Protein AF-X0S698-F1 (afdb_monomer_lite)

Secondary structure (DSSP, 8-state):
-HHHHHHHHHHHHHHHHHHHHHHHHHHHHHHHHHHHHHHHHHHHHHS-HHHHHHTTTTS-HHHHHH--B-TTSSB--S---SSTT-EEEEEEETTEEEEEEEB-SSSSBSSSSPEEE--

InterPro domains:
  IPR045584 Pilin-like [SSF54523] (1-103)

Radius of gyration: 18.44 Å; chains: 1; bounding box: 42×25×60 Å

Foldseek 3Di:
DVVVVVVVVVVVVVVVVVVVVLVVQLVLLVVLLVLLQVLLQVCVVVDPLVVSVCCQPVNVQSQLVSQRQQPVGGRDSHADDQDARGKHWDADVVPGKIFIFGAGVPGDTSDVVTDIHDD

Structure (mmCIF, N/CA/C/O backbone):
data_AF-X0S698-F1
#
_entry.id   AF-X0S698-F1
#
loop_
_atom_site.group_PDB
_atom_site.id
_atom_site.type_symbol
_atom_site.label_atom_id
_atom_site.label_alt_id
_atom_site.label_comp_id
_atom_site.label_asym_id
_atom_site.label_entity_id
_atom_site.label_seq_id
_atom_site.pdbx_PDB_ins_code
_atom_site.Cartn_x
_atom_site.Cartn_y
_atom_site.Cartn_z
_atom_site.occupancy
_atom_site.B_iso_or_equiv
_atom_site.auth_seq_id
_atom_site.auth_comp_id
_atom_site.auth_asym_id
_atom_site.auth_atom_id
_atom_site.pdbx_PDB_model_num
ATOM 1 N N . VAL A 1 1 ? 25.808 5.315 -41.116 1.00 77.25 1 VAL A N 1
ATOM 2 C CA . VAL A 1 1 ? 24.591 6.129 -40.854 1.00 77.25 1 VAL A CA 1
ATOM 3 C C . VAL A 1 1 ? 23.542 5.352 -40.064 1.00 77.25 1 VAL A C 1
ATOM 5 O O . VAL A 1 1 ? 23.120 5.832 -39.024 1.00 77.25 1 VAL A O 1
ATOM 8 N N . VAL A 1 2 ? 23.192 4.127 -40.471 1.00 87.12 2 VAL A N 1
ATOM 9 C CA . VAL A 1 2 ? 22.179 3.292 -39.788 1.00 87.12 2 VAL A CA 1
ATOM 10 C C . VAL A 1 2 ? 22.461 3.082 -38.291 1.00 87.12 2 VAL A C 1
ATOM 12 O O . VAL A 1 2 ? 21.579 3.301 -37.470 1.00 87.12 2 VAL A O 1
ATOM 15 N N . VAL A 1 3 ? 23.702 2.756 -37.913 1.00 88.12 3 VAL A N 1
ATOM 16 C CA . VAL A 1 3 ? 24.077 2.523 -36.500 1.00 88.12 3 VAL A CA 1
ATOM 17 C C . VAL A 1 3 ? 23.873 3.769 -35.626 1.00 88.12 3 VAL A C 1
ATOM 19 O O . VAL A 1 3 ? 23.383 3.663 -34.505 1.00 88.12 3 VAL A O 1
ATOM 22 N N . ALA A 1 4 ? 24.178 4.958 -36.156 1.00 87.38 4 ALA A N 1
ATOM 23 C CA . ALA A 1 4 ? 23.978 6.215 -35.435 1.00 87.38 4 ALA A CA 1
ATOM 24 C C . ALA A 1 4 ? 22.486 6.502 -35.200 1.00 87.38 4 ALA A C 1
ATOM 26 O O . ALA A 1 4 ? 22.100 6.933 -34.117 1.00 87.38 4 ALA A O 1
ATOM 27 N N . ILE A 1 5 ? 21.639 6.203 -36.190 1.00 88.69 5 ILE A N 1
ATOM 28 C CA . ILE A 1 5 ? 20.187 6.393 -36.088 1.00 88.69 5 ILE A CA 1
ATOM 29 C C . ILE A 1 5 ? 19.581 5.427 -35.058 1.00 88.69 5 ILE A C 1
ATOM 31 O O . ILE A 1 5 ? 18.768 5.848 -34.237 1.00 88.69 5 ILE A O 1
ATOM 35 N N . ILE A 1 6 ? 20.015 4.161 -35.039 1.00 93.44 6 ILE A N 1
ATOM 36 C CA . ILE A 1 6 ? 19.545 3.167 -34.058 1.00 93.44 6 ILE A CA 1
ATOM 37 C C . ILE A 1 6 ? 19.889 3.606 -32.630 1.00 93.44 6 ILE A C 1
ATOM 39 O O . ILE A 1 6 ? 19.029 3.545 -31.755 1.00 93.44 6 ILE A O 1
ATOM 43 N N . GLY A 1 7 ? 21.110 4.100 -32.398 1.00 88.50 7 GLY A N 1
ATOM 44 C CA . GLY A 1 7 ? 21.529 4.573 -31.076 1.00 88.50 7 GLY A CA 1
ATOM 45 C C . GLY A 1 7 ? 20.648 5.706 -30.539 1.00 88.50 7 GLY A C 1
ATOM 46 O O . GLY A 1 7 ? 20.207 5.657 -29.391 1.00 88.50 7 GLY A O 1
ATOM 47 N N . VAL A 1 8 ? 20.326 6.697 -31.379 1.00 89.31 8 VAL A N 1
ATOM 48 C CA . VAL A 1 8 ? 19.475 7.834 -30.986 1.00 89.31 8 VAL A CA 1
ATOM 49 C C . VAL A 1 8 ? 18.039 7.386 -30.701 1.00 89.31 8 VAL A C 1
ATOM 51 O O . VAL A 1 8 ? 17.475 7.752 -29.669 1.00 89.31 8 VAL A O 1
ATOM 54 N N . LEU A 1 9 ? 17.451 6.561 -31.573 1.00 89.44 9 LEU A N 1
ATOM 55 C CA . LEU A 1 9 ? 16.082 6.069 -31.386 1.00 89.44 9 LEU A CA 1
ATOM 56 C C . LEU A 1 9 ? 15.953 5.171 -30.148 1.00 89.44 9 LEU A C 1
ATOM 58 O O . LEU A 1 9 ? 14.963 5.277 -29.424 1.00 89.44 9 LEU A O 1
ATOM 62 N N . ALA A 1 10 ? 16.963 4.345 -29.858 1.00 88.44 10 ALA A N 1
ATOM 63 C CA . ALA A 1 10 ? 16.990 3.508 -28.660 1.00 88.44 10 ALA A CA 1
ATOM 64 C C . ALA A 1 10 ? 16.999 4.347 -27.370 1.00 88.44 10 ALA A C 1
ATOM 66 O O . ALA A 1 10 ? 16.248 4.057 -26.439 1.00 88.44 10 ALA A O 1
ATOM 67 N N . LEU A 1 11 ? 17.790 5.425 -27.326 1.00 86.81 11 LEU A N 1
ATOM 68 C CA . LEU A 1 11 ? 17.839 6.341 -26.180 1.00 86.81 11 LEU A CA 1
ATOM 69 C C . LEU A 1 11 ? 16.508 7.080 -25.965 1.00 86.81 11 LEU A C 1
ATOM 71 O O . LEU A 1 11 ? 16.053 7.211 -24.825 1.00 86.81 11 LEU A O 1
ATOM 75 N N . LEU A 1 12 ? 15.856 7.532 -27.045 1.00 87.19 12 LEU A N 1
ATOM 76 C CA . LEU A 1 12 ? 14.534 8.165 -26.961 1.00 87.19 12 LEU A CA 1
ATOM 77 C C . LEU A 1 12 ? 13.465 7.178 -26.472 1.00 87.19 12 LEU A C 1
ATOM 79 O O . LEU A 1 12 ? 12.693 7.508 -25.569 1.00 87.19 12 LEU A O 1
ATOM 83 N N . GLY A 1 13 ? 13.446 5.965 -27.032 1.00 86.62 13 GLY A N 1
ATOM 84 C CA . GLY A 1 13 ? 12.512 4.912 -26.638 1.00 86.62 13 GLY A CA 1
ATOM 85 C C . GLY A 1 13 ? 12.666 4.521 -25.169 1.00 86.62 13 GLY A C 1
ATOM 86 O O . GLY A 1 13 ? 11.674 4.445 -24.443 1.00 86.62 13 GLY A O 1
ATOM 87 N N . LEU A 1 14 ? 13.906 4.368 -24.695 1.00 88.81 14 LEU A N 1
ATOM 88 C CA . LEU A 1 14 ? 14.186 4.017 -23.304 1.00 88.81 14 LEU A CA 1
ATOM 89 C C . LEU A 1 14 ? 13.672 5.083 -22.326 1.00 88.81 14 LEU A C 1
ATOM 91 O O . LEU A 1 14 ? 13.044 4.740 -21.326 1.00 88.81 14 LEU A O 1
ATOM 95 N N . ARG A 1 15 ? 13.874 6.375 -22.618 1.00 86.88 15 ARG A N 1
ATOM 96 C CA . ARG A 1 15 ? 13.417 7.470 -21.742 1.00 86.88 15 ARG A CA 1
ATOM 97 C C . ARG A 1 15 ? 11.894 7.544 -21.629 1.00 86.88 15 ARG A C 1
ATOM 99 O O . ARG A 1 15 ? 11.369 7.837 -20.556 1.00 86.88 15 ARG A O 1
ATOM 106 N N . LEU A 1 16 ? 11.181 7.294 -22.725 1.00 85.88 16 LEU A N 1
ATOM 107 C CA . LEU A 1 16 ? 9.719 7.245 -22.707 1.00 85.88 16 LEU A CA 1
ATOM 108 C C . LEU A 1 16 ? 9.220 6.033 -21.915 1.00 85.88 16 LEU A C 1
ATOM 110 O O . LEU A 1 16 ? 8.319 6.169 -21.084 1.00 85.88 16 LEU A O 1
ATOM 114 N N . TYR A 1 17 ? 9.844 4.873 -22.124 1.00 89.25 17 TYR A N 1
ATOM 115 C CA . TYR A 1 17 ? 9.471 3.635 -21.450 1.00 89.25 17 TYR A CA 1
ATOM 116 C C . TYR A 1 17 ? 9.661 3.720 -19.930 1.00 89.25 17 TYR A C 1
ATOM 118 O O . TYR A 1 17 ? 8.760 3.342 -19.181 1.00 89.25 17 TYR A O 1
ATOM 126 N N . THR A 1 18 ? 10.768 4.292 -19.442 1.00 87.69 18 THR A N 1
ATOM 127 C CA . THR A 1 18 ? 10.986 4.457 -17.993 1.00 87.69 18 THR A CA 1
ATOM 128 C C . THR A 1 18 ? 9.966 5.397 -17.344 1.00 87.69 18 THR A C 1
ATOM 130 O O . THR A 1 18 ? 9.489 5.118 -16.243 1.00 87.69 18 THR A O 1
ATOM 133 N N . GLY A 1 19 ? 9.556 6.467 -18.033 1.00 89.19 19 GLY A N 1
ATOM 134 C CA . GLY A 1 19 ? 8.495 7.357 -17.555 1.00 89.19 19 GLY A CA 1
ATOM 135 C C . GLY A 1 19 ? 7.124 6.675 -17.490 1.00 89.19 19 GLY A C 1
ATOM 136 O O . GLY A 1 19 ? 6.369 6.878 -16.538 1.00 89.19 19 GLY A O 1
ATOM 137 N N . GLN A 1 20 ? 6.798 5.834 -18.475 1.00 91.12 20 GLN A N 1
ATOM 138 C CA . GLN A 1 20 ? 5.559 5.052 -18.469 1.00 91.12 20 GLN A CA 1
ATOM 139 C C . GLN A 1 20 ? 5.553 3.984 -17.372 1.00 91.12 20 GLN A C 1
ATOM 141 O O . GLN A 1 20 ? 4.546 3.847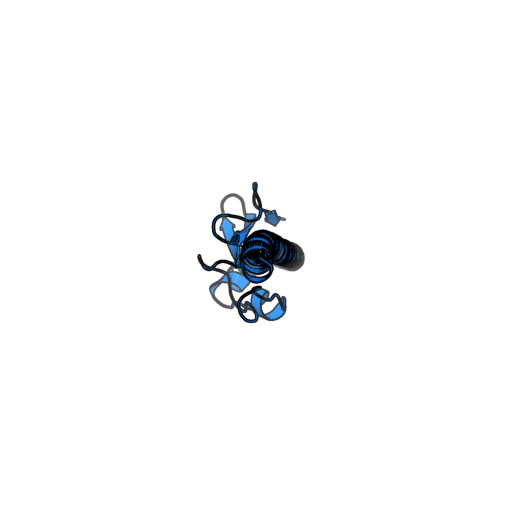 -16.678 1.00 91.12 20 GLN A O 1
ATOM 146 N N . GLN A 1 21 ? 6.676 3.296 -17.148 1.00 91.44 21 GLN A N 1
ATOM 147 C CA . GLN A 1 21 ? 6.808 2.341 -16.046 1.00 91.44 21 GLN A CA 1
ATOM 148 C C . GLN A 1 21 ? 6.538 2.997 -14.691 1.00 91.44 21 GLN A C 1
ATOM 150 O O . GLN A 1 21 ? 5.757 2.469 -13.908 1.00 91.44 21 GLN A O 1
ATOM 155 N N . GLN A 1 22 ? 7.124 4.167 -14.415 1.00 92.88 22 GLN A N 1
ATOM 156 C CA . GLN A 1 22 ? 6.889 4.874 -13.148 1.00 92.88 22 GLN A CA 1
ATOM 157 C C . GLN A 1 22 ? 5.410 5.232 -12.957 1.00 92.88 22 GLN A C 1
ATOM 159 O O . GLN A 1 22 ? 4.860 5.046 -11.873 1.00 92.88 22 GLN A O 1
ATOM 164 N N . LYS A 1 23 ? 4.731 5.685 -14.019 1.00 93.00 23 LYS A N 1
ATOM 165 C CA . LYS A 1 23 ? 3.287 5.964 -13.974 1.00 93.00 23 LYS A CA 1
ATOM 166 C C . LYS A 1 23 ? 2.464 4.706 -13.699 1.00 93.00 23 LYS A C 1
ATOM 168 O O . LYS A 1 23 ? 1.551 4.766 -12.881 1.00 93.00 23 LYS A O 1
ATOM 173 N N . ALA A 1 24 ? 2.796 3.586 -14.341 1.00 94.38 24 ALA A N 1
ATOM 174 C CA . ALA A 1 24 ? 2.116 2.310 -14.127 1.00 94.38 24 ALA A CA 1
ATOM 175 C C . ALA A 1 24 ? 2.307 1.804 -12.690 1.00 94.38 24 ALA A C 1
ATOM 177 O O . ALA A 1 24 ? 1.332 1.463 -12.025 1.00 94.38 24 ALA A O 1
ATOM 178 N N . LYS A 1 25 ? 3.539 1.854 -12.171 1.00 95.25 25 LYS A N 1
ATOM 179 C CA . LYS A 1 25 ? 3.842 1.501 -10.778 1.00 95.25 25 LYS A CA 1
ATOM 180 C C . LYS A 1 25 ? 3.050 2.368 -9.802 1.00 95.25 25 LYS A C 1
ATOM 182 O O . LYS A 1 25 ? 2.369 1.843 -8.931 1.00 95.25 25 LYS A O 1
ATOM 187 N N . ASN A 1 26 ? 3.037 3.686 -10.001 1.00 95.62 26 ASN A N 1
ATOM 188 C CA . ASN A 1 26 ? 2.255 4.599 -9.165 1.00 95.62 26 ASN A CA 1
ATOM 189 C C . ASN A 1 26 ? 0.742 4.345 -9.247 1.00 95.62 26 ASN A C 1
ATOM 191 O O . ASN A 1 26 ? 0.046 4.525 -8.251 1.00 95.62 26 ASN A O 1
ATOM 195 N N . ALA A 1 27 ? 0.216 3.916 -10.397 1.00 95.81 27 ALA A N 1
ATOM 196 C CA . ALA A 1 27 ? -1.192 3.547 -10.530 1.00 95.81 27 ALA A CA 1
ATOM 197 C C . ALA A 1 27 ? -1.541 2.289 -9.717 1.00 95.81 27 ALA A C 1
ATOM 199 O O . ALA A 1 27 ? -2.584 2.262 -9.066 1.00 95.81 27 ALA A O 1
ATOM 200 N N . ILE A 1 28 ? -0.651 1.292 -9.688 1.00 95.56 28 ILE A N 1
ATOM 201 C CA . ILE A 1 28 ? -0.813 0.097 -8.845 1.00 95.56 28 ILE A CA 1
ATOM 202 C C . ILE A 1 28 ? -0.816 0.489 -7.364 1.00 95.56 28 ILE A C 1
ATOM 204 O O . ILE A 1 28 ? -1.710 0.097 -6.623 1.00 95.56 28 ILE A O 1
ATOM 208 N N . VAL A 1 29 ? 0.130 1.327 -6.935 1.00 96.06 29 VAL A N 1
ATOM 209 C CA . VAL A 1 29 ? 0.217 1.784 -5.536 1.00 96.06 29 VAL A CA 1
ATOM 210 C C . VAL A 1 29 ? -1.037 2.557 -5.118 1.00 96.06 29 VAL A C 1
ATOM 212 O O . VAL A 1 29 ? -1.537 2.374 -4.010 1.00 96.06 29 VAL A O 1
ATOM 215 N N . LYS A 1 30 ? -1.599 3.376 -6.018 1.00 96.38 30 LYS A N 1
ATOM 216 C CA . LYS A 1 30 ? -2.895 4.039 -5.802 1.00 96.38 30 LYS A CA 1
ATOM 217 C C . LYS A 1 30 ? -4.026 3.034 -5.610 1.00 96.38 30 LYS A C 1
ATOM 219 O O . LYS A 1 30 ? -4.793 3.168 -4.662 1.00 96.38 30 LYS A O 1
ATOM 224 N N . ALA A 1 31 ? -4.111 2.025 -6.476 1.00 96.25 31 ALA A N 1
ATOM 225 C CA . ALA A 1 31 ? -5.118 0.977 -6.359 1.00 96.25 31 ALA A CA 1
ATOM 226 C C . ALA A 1 31 ? -4.986 0.216 -5.029 1.00 96.25 31 ALA A C 1
ATOM 228 O O . ALA A 1 31 ? -5.979 0.057 -4.327 1.00 96.25 31 ALA A O 1
ATOM 229 N N . ASN A 1 32 ? -3.766 -0.153 -4.629 1.00 95.44 32 ASN A N 1
ATOM 230 C CA . ASN A 1 32 ? -3.501 -0.826 -3.356 1.00 95.44 32 ASN A CA 1
ATOM 231 C C . ASN A 1 32 ? -3.923 0.024 -2.149 1.00 95.44 32 ASN A C 1
ATOM 233 O O . ASN A 1 32 ? -4.560 -0.483 -1.228 1.00 95.44 32 ASN A O 1
ATOM 237 N N . ALA A 1 33 ? -3.601 1.321 -2.155 1.00 96.12 33 ALA A N 1
ATOM 238 C CA . ALA A 1 33 ? -4.030 2.243 -1.106 1.00 96.12 33 ALA A CA 1
ATOM 239 C C . ALA A 1 33 ? -5.566 2.367 -1.050 1.00 96.12 33 ALA A C 1
ATOM 241 O O . ALA A 1 33 ? -6.132 2.412 0.041 1.00 96.12 33 ALA A O 1
ATOM 242 N N . GLY A 1 34 ? -6.244 2.340 -2.202 1.00 95.44 34 GLY A N 1
ATOM 243 C CA . GLY A 1 34 ? -7.704 2.248 -2.280 1.00 95.44 34 GLY A CA 1
ATOM 244 C C . GLY A 1 34 ? -8.254 0.949 -1.680 1.00 95.44 34 GLY A C 1
ATOM 245 O O . GLY A 1 34 ? -9.163 0.997 -0.854 1.00 95.44 34 GLY A O 1
ATOM 246 N N . THR A 1 35 ? -7.665 -0.203 -2.010 1.00 95.50 35 THR A N 1
ATOM 247 C CA . THR A 1 35 ? -8.036 -1.502 -1.424 1.00 95.50 35 THR A CA 1
ATOM 248 C C . THR A 1 35 ? -7.923 -1.470 0.100 1.00 95.50 35 THR A C 1
ATOM 250 O O . THR A 1 35 ? -8.878 -1.809 0.799 1.00 95.50 35 THR A O 1
ATOM 253 N N . ILE A 1 36 ? -6.801 -0.981 0.634 1.00 95.81 36 ILE A N 1
ATOM 254 C CA . ILE A 1 36 ? -6.590 -0.856 2.083 1.00 95.81 36 ILE A CA 1
ATOM 255 C C . ILE A 1 36 ? -7.595 0.106 2.719 1.00 95.81 36 ILE A C 1
ATOM 257 O O . ILE A 1 36 ? -8.121 -0.199 3.785 1.00 95.81 36 ILE A O 1
ATOM 261 N N . GLN A 1 37 ? -7.921 1.227 2.069 1.00 95.69 37 GLN A N 1
ATOM 262 C CA . GLN A 1 37 ? -8.958 2.134 2.562 1.00 95.69 37 GLN A CA 1
ATOM 263 C C . GLN A 1 37 ? -10.314 1.423 2.677 1.00 95.69 37 GLN A C 1
ATOM 265 O O . GLN A 1 37 ? -10.975 1.553 3.705 1.00 95.69 37 GLN A O 1
ATOM 270 N N . THR A 1 38 ? -10.728 0.673 1.651 1.00 95.19 38 THR A N 1
ATOM 271 C CA . THR A 1 38 ? -12.013 -0.047 1.680 1.00 95.19 38 THR A CA 1
ATOM 272 C C . THR A 1 38 ? -12.037 -1.145 2.741 1.00 95.19 38 THR A C 1
ATOM 274 O O . THR A 1 38 ? -13.039 -1.288 3.436 1.00 95.19 38 THR A O 1
ATOM 277 N N . LEU A 1 39 ? -10.923 -1.857 2.939 1.00 94.50 39 LEU A N 1
ATOM 278 C CA . LEU A 1 39 ? -10.794 -2.855 4.000 1.00 94.50 39 LEU A CA 1
ATOM 279 C C . LEU A 1 39 ? -10.841 -2.214 5.388 1.00 94.50 39 LEU A C 1
ATOM 281 O O . LEU A 1 39 ? -11.554 -2.700 6.254 1.00 94.50 39 LEU A O 1
ATOM 285 N N . LEU A 1 40 ? -10.145 -1.093 5.594 1.00 94.12 40 LEU A N 1
ATOM 286 C CA . LEU A 1 40 ? -10.196 -0.355 6.857 1.00 94.12 40 LEU A CA 1
ATOM 287 C C . LEU A 1 40 ? -11.602 0.154 7.167 1.00 94.12 40 LEU A C 1
ATOM 289 O O . LEU A 1 40 ? -12.017 0.096 8.316 1.00 94.12 40 LEU A O 1
ATOM 293 N N . GLN A 1 41 ? -12.339 0.650 6.170 1.00 94.56 41 GLN A N 1
ATOM 294 C CA . GLN A 1 41 ? -13.727 1.073 6.375 1.00 94.56 41 GLN A CA 1
ATOM 295 C C . GLN A 1 41 ? -14.644 -0.102 6.725 1.00 94.56 41 GLN A C 1
ATOM 297 O O . GLN A 1 41 ? -15.525 0.067 7.563 1.00 94.56 41 GLN A O 1
ATOM 302 N N . ALA A 1 42 ? -14.426 -1.276 6.125 1.00 93.56 42 ALA A N 1
ATOM 303 C CA . ALA A 1 42 ? -15.169 -2.484 6.471 1.00 93.56 42 ALA A CA 1
ATOM 304 C C . ALA A 1 42 ? -14.874 -2.926 7.914 1.00 93.56 42 ALA A C 1
ATOM 306 O O . ALA A 1 42 ? -15.795 -3.066 8.709 1.00 93.56 42 ALA A O 1
ATOM 307 N N . GLU A 1 43 ? -13.599 -3.039 8.288 1.00 93.06 43 GLU A N 1
ATOM 308 C CA . GLU A 1 43 ? -13.211 -3.431 9.649 1.00 93.06 43 GLU A CA 1
ATOM 309 C C . GLU A 1 43 ? -13.661 -2.375 10.685 1.00 93.06 43 GLU A C 1
ATOM 311 O O . GLU A 1 43 ? -14.096 -2.722 11.771 1.00 93.06 43 GLU A O 1
ATOM 316 N N . LEU A 1 44 ? -13.673 -1.074 10.362 1.00 93.31 44 LEU A N 1
ATOM 317 C CA . LEU A 1 44 ? -14.214 -0.034 11.260 1.00 93.31 44 LEU A CA 1
ATOM 318 C C . LEU A 1 44 ? -15.739 -0.053 11.429 1.00 93.31 44 LEU A C 1
ATOM 320 O O . LEU A 1 44 ? -16.263 0.539 12.384 1.00 93.31 44 LEU A O 1
ATOM 324 N N . ALA A 1 45 ? -16.460 -0.660 10.487 1.00 93.50 45 ALA A N 1
ATOM 325 C CA . ALA A 1 45 ? -17.894 -0.859 10.627 1.00 93.50 45 ALA A CA 1
ATOM 326 C C . ALA A 1 45 ? -18.182 -1.920 11.699 1.00 93.50 45 ALA A C 1
ATOM 328 O O . ALA A 1 45 ? -19.076 -1.713 12.525 1.00 93.50 45 ALA A O 1
ATOM 329 N N . ASP A 1 46 ? -17.375 -2.983 11.718 1.00 92.56 46 ASP A N 1
ATOM 330 C CA . ASP A 1 46 ? -17.554 -4.148 12.585 1.00 92.56 46 ASP A CA 1
ATOM 331 C C . ASP A 1 46 ? -16.831 -4.018 13.938 1.00 92.56 46 ASP A C 1
ATOM 333 O O . ASP A 1 46 ? -17.297 -4.555 14.943 1.00 92.56 46 ASP A O 1
ATOM 337 N N . ASP A 1 47 ? -15.738 -3.254 13.991 1.00 93.56 47 ASP A N 1
ATOM 338 C CA . ASP A 1 47 ? -14.847 -3.155 15.146 1.00 93.56 47 ASP A CA 1
ATOM 339 C C . ASP A 1 47 ? -14.632 -1.712 15.648 1.00 93.56 47 ASP A C 1
ATOM 341 O O . ASP A 1 47 ? -15.152 -0.716 15.133 1.00 93.56 47 ASP A O 1
ATOM 345 N N . THR A 1 48 ? -13.868 -1.589 16.737 1.00 91.88 48 THR A N 1
ATOM 346 C CA . THR A 1 48 ? -13.461 -0.290 17.299 1.00 91.88 48 THR A CA 1
ATOM 347 C C . THR A 1 48 ? -12.188 0.243 16.642 1.00 91.88 48 THR A C 1
ATOM 349 O O . THR A 1 48 ? -11.338 -0.522 16.186 1.00 91.88 48 THR A O 1
ATOM 352 N N . PHE A 1 49 ? -11.987 1.566 16.678 1.00 92.12 49 PHE A N 1
ATOM 353 C CA . PHE A 1 49 ? -10.761 2.203 16.181 1.00 92.12 49 PHE A CA 1
ATOM 354 C C . PHE A 1 49 ? -9.486 1.584 16.785 1.00 92.12 49 PHE A C 1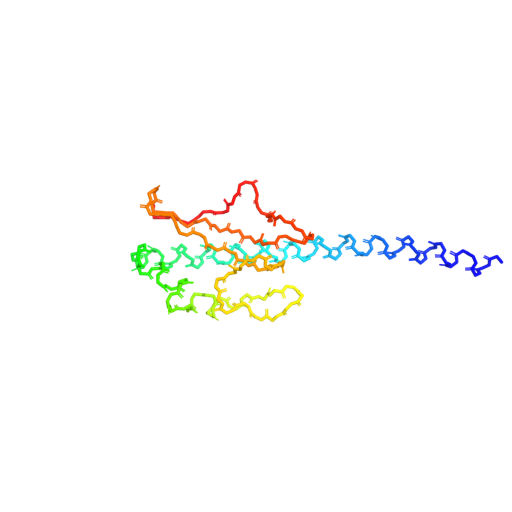
ATOM 356 O O . PHE A 1 49 ? -8.510 1.321 16.078 1.00 92.12 49 PHE A O 1
ATOM 363 N N . THR A 1 50 ? -9.502 1.288 18.088 1.00 91.62 50 THR A N 1
ATOM 364 C CA . THR A 1 50 ? -8.382 0.645 18.787 1.00 91.62 50 THR A CA 1
ATOM 365 C C . THR A 1 50 ? -8.127 -0.775 18.280 1.00 91.62 50 THR A C 1
ATOM 367 O O . THR A 1 50 ? -6.973 -1.124 18.042 1.00 91.62 50 THR A O 1
ATOM 370 N N . ALA A 1 51 ? -9.175 -1.577 18.063 1.00 91.12 51 ALA A N 1
ATOM 371 C CA . ALA A 1 51 ? -9.039 -2.937 17.536 1.00 91.12 51 ALA A CA 1
ATOM 372 C C . ALA A 1 51 ? -8.433 -2.936 16.123 1.00 91.12 51 ALA A C 1
ATOM 374 O O . ALA A 1 51 ? -7.443 -3.623 15.873 1.00 91.12 51 ALA A O 1
ATOM 375 N N . VAL A 1 52 ? -8.934 -2.075 15.234 1.00 91.44 52 VAL A N 1
ATOM 376 C CA . VAL A 1 52 ? -8.401 -1.924 13.870 1.00 91.44 52 VAL A CA 1
ATOM 377 C C . VAL A 1 52 ? -6.954 -1.409 13.883 1.00 91.44 52 VAL A C 1
ATOM 379 O O . VAL A 1 52 ? -6.120 -1.851 13.095 1.00 91.44 52 VAL A O 1
ATOM 382 N N . THR A 1 53 ? -6.594 -0.537 14.831 1.00 91.12 53 THR A N 1
ATOM 383 C CA . THR A 1 53 ? -5.205 -0.071 15.003 1.00 91.12 53 THR A CA 1
ATOM 384 C C . THR A 1 53 ? -4.252 -1.210 15.392 1.00 91.12 53 THR A C 1
ATOM 386 O O . THR A 1 53 ? -3.107 -1.256 14.926 1.00 91.12 53 THR A O 1
ATOM 389 N N . LEU A 1 54 ? -4.712 -2.173 16.197 1.00 90.00 54 LEU A N 1
ATOM 390 C CA . LEU A 1 54 ? -3.932 -3.370 16.531 1.00 90.00 54 LEU A CA 1
ATOM 391 C C . LEU A 1 54 ? -3.719 -4.276 15.308 1.00 90.00 54 LEU A C 1
ATOM 393 O O . LEU A 1 54 ? -2.634 -4.850 15.175 1.00 90.00 54 LEU A O 1
ATOM 397 N N . MET A 1 55 ? -4.688 -4.334 14.383 1.00 88.75 55 MET A N 1
ATOM 398 C CA . MET A 1 55 ? -4.574 -5.076 13.113 1.00 88.75 55 MET A CA 1
ATOM 399 C C . MET A 1 55 ? -3.526 -4.498 12.145 1.00 88.75 55 MET A C 1
ATOM 401 O O . MET A 1 55 ? -3.152 -5.155 11.173 1.00 88.75 55 MET A O 1
ATOM 405 N N . LEU A 1 56 ? -3.060 -3.267 12.385 1.00 87.81 56 LEU A N 1
ATOM 406 C CA . LEU A 1 56 ? -2.016 -2.600 11.598 1.00 87.81 56 LEU A CA 1
ATOM 407 C C . LEU A 1 56 ? -0.620 -2.730 12.220 1.00 87.81 56 LEU A C 1
ATOM 409 O O . LEU A 1 56 ? 0.374 -2.580 11.511 1.00 87.81 56 LEU A O 1
ATOM 413 N N . THR A 1 57 ? -0.539 -2.961 13.534 1.00 84.12 57 THR A N 1
ATOM 414 C CA . THR A 1 57 ? 0.700 -2.831 14.316 1.00 84.12 57 THR A CA 1
ATOM 415 C C . THR A 1 57 ? 1.112 -4.147 14.968 1.00 84.12 57 THR A C 1
ATOM 417 O O . THR A 1 57 ? 2.068 -4.782 14.534 1.00 84.12 57 THR A O 1
ATOM 420 N N . THR A 1 58 ? 0.400 -4.568 16.013 1.00 75.75 58 THR A N 1
ATOM 421 C CA . THR A 1 58 ? 0.785 -5.697 16.872 1.00 75.75 58 THR A CA 1
ATOM 422 C C . THR A 1 58 ? 0.404 -7.055 16.284 1.00 75.75 58 THR A C 1
ATOM 424 O O . THR A 1 58 ? 1.100 -8.040 16.516 1.00 75.75 58 THR A O 1
ATOM 427 N N . SER A 1 59 ? -0.677 -7.123 15.504 1.00 75.38 59 SER A N 1
ATOM 428 C CA . SER A 1 59 ? -1.099 -8.329 14.787 1.00 75.38 59 SER A CA 1
ATOM 429 C C . SER A 1 59 ? -1.442 -7.947 13.346 1.00 75.38 59 SER A C 1
ATOM 431 O O . SER A 1 59 ? -2.606 -7.679 13.063 1.00 75.38 59 SER A O 1
ATOM 433 N N . PRO A 1 60 ? -0.446 -7.836 12.442 1.00 78.75 60 PRO A N 1
ATOM 434 C CA . PRO A 1 60 ? -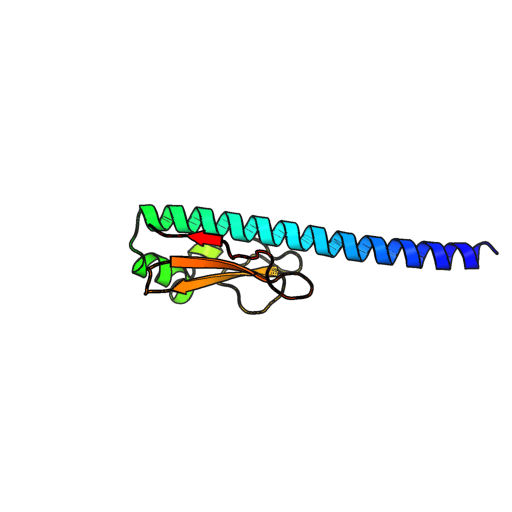0.626 -7.284 11.099 1.00 78.75 60 PRO A CA 1
ATOM 435 C C . PRO A 1 60 ? -1.410 -8.242 10.189 1.00 78.75 60 PRO A C 1
ATOM 437 O O . PRO A 1 60 ? -0.871 -8.870 9.283 1.00 78.75 60 PRO A O 1
ATOM 440 N N . THR A 1 61 ? -2.706 -8.385 10.442 1.00 87.00 61 THR A N 1
ATOM 441 C CA . THR A 1 61 ? -3.594 -9.279 9.695 1.00 87.00 61 THR A CA 1
ATOM 442 C C . THR A 1 61 ? -4.227 -8.571 8.507 1.00 87.00 61 THR A C 1
ATOM 444 O O . THR A 1 61 ? -4.485 -9.216 7.493 1.00 87.00 61 THR A O 1
ATOM 447 N N . LEU A 1 62 ? -4.432 -7.251 8.587 1.00 91.19 62 LEU A N 1
ATOM 448 C CA . LEU A 1 62 ? -5.131 -6.489 7.551 1.00 91.19 62 LEU A CA 1
ATOM 449 C C . LEU A 1 62 ? -4.367 -6.513 6.222 1.00 91.19 62 LEU A C 1
ATOM 451 O O . LEU A 1 62 ? -4.930 -6.857 5.185 1.00 91.19 62 LEU A O 1
ATOM 455 N N . PHE A 1 63 ? -3.064 -6.229 6.255 1.00 92.94 63 PHE A N 1
ATOM 456 C CA . PHE A 1 63 ? -2.215 -6.261 5.061 1.00 92.94 63 PHE A CA 1
ATOM 457 C C . PHE A 1 63 ? -2.035 -7.681 4.519 1.00 92.94 63 PHE A C 1
ATOM 459 O O . PHE A 1 63 ? -2.245 -7.912 3.329 1.00 92.94 63 PHE A O 1
ATOM 466 N N . ALA A 1 64 ? -1.758 -8.655 5.389 1.00 91.00 64 ALA A N 1
ATOM 467 C CA . ALA A 1 64 ? -1.646 -10.057 4.996 1.00 91.00 64 ALA A CA 1
ATOM 468 C C . ALA A 1 64 ? -2.919 -10.586 4.302 1.00 91.00 64 ALA A C 1
ATOM 470 O O . ALA A 1 64 ? -2.821 -11.277 3.289 1.00 91.00 64 ALA A O 1
ATOM 471 N N . ARG A 1 65 ? -4.110 -10.213 4.794 1.00 90.56 65 ARG A N 1
ATOM 472 C CA . ARG A 1 65 ? -5.411 -10.586 4.206 1.00 90.56 65 ARG A CA 1
ATOM 473 C C . ARG A 1 65 ? -5.769 -9.788 2.951 1.00 90.56 65 ARG A C 1
ATOM 475 O O . ARG A 1 65 ? -6.546 -10.277 2.140 1.00 90.56 65 ARG A O 1
ATOM 482 N N . SER A 1 66 ? -5.212 -8.588 2.776 1.00 91.69 66 SER A N 1
ATOM 483 C CA . SER A 1 66 ? -5.538 -7.706 1.644 1.00 91.69 66 SER A CA 1
ATOM 484 C C . SER A 1 66 ? -5.057 -8.221 0.284 1.00 91.69 66 SER A C 1
ATOM 486 O O . SER A 1 66 ? -5.608 -7.835 -0.744 1.00 91.69 66 SER A O 1
ATOM 488 N N . GLY A 1 67 ? -4.014 -9.060 0.265 1.00 91.69 67 GLY A N 1
ATOM 489 C CA . GLY A 1 67 ? -3.435 -9.595 -0.970 1.00 91.69 67 GLY A CA 1
ATOM 490 C C . GLY A 1 67 ? -2.763 -8.554 -1.874 1.00 91.69 67 GLY A C 1
ATOM 491 O O . GLY A 1 67 ? -2.535 -8.843 -3.046 1.00 91.69 67 GLY A O 1
ATOM 492 N N . ILE A 1 68 ? -2.455 -7.349 -1.376 1.00 94.19 68 ILE A N 1
ATOM 493 C CA . ILE A 1 68 ? -1.801 -6.311 -2.186 1.00 94.19 68 ILE A CA 1
ATOM 494 C C . ILE A 1 68 ? -0.330 -6.655 -2.476 1.00 94.19 68 ILE A C 1
ATOM 496 O O . ILE A 1 68 ? 0.365 -7.253 -1.651 1.00 94.19 68 ILE A O 1
ATOM 500 N N . TYR A 1 69 ? 0.162 -6.219 -3.638 1.00 94.88 69 TYR A N 1
ATOM 501 C CA . TYR A 1 69 ? 1.544 -6.432 -4.081 1.00 94.88 69 TYR A CA 1
ATOM 502 C C . TYR A 1 69 ? 2.262 -5.116 -4.361 1.00 94.88 69 TYR A C 1
ATOM 504 O O . TYR A 1 69 ? 1.708 -4.213 -4.994 1.00 94.88 69 TYR A O 1
ATOM 512 N N . VAL A 1 70 ? 3.522 -5.036 -3.938 1.00 94.06 70 VAL A N 1
ATOM 513 C CA . VAL A 1 70 ? 4.416 -3.922 -4.268 1.00 94.06 70 VAL A CA 1
ATOM 514 C C . VAL A 1 70 ? 4.919 -4.108 -5.708 1.00 94.06 70 VAL A C 1
ATOM 516 O O . VAL A 1 70 ? 5.406 -5.191 -6.022 1.00 94.06 70 VAL A O 1
ATOM 519 N N . PRO A 1 71 ? 4.859 -3.093 -6.595 1.00 91.69 71 PRO A N 1
ATOM 520 C CA . PRO A 1 71 ? 5.197 -3.268 -8.016 1.00 91.69 71 PRO A CA 1
ATOM 521 C C . PRO A 1 71 ? 6.608 -3.798 -8.312 1.00 91.69 71 PRO A C 1
ATOM 523 O O . PRO A 1 71 ? 6.801 -4.462 -9.324 1.00 91.69 71 PRO A O 1
ATOM 526 N N . ASP A 1 72 ? 7.575 -3.494 -7.444 1.00 88.56 72 ASP A N 1
ATOM 527 C CA . ASP A 1 72 ? 8.971 -3.951 -7.535 1.00 88.56 72 ASP A CA 1
ATOM 528 C C . ASP A 1 72 ? 9.326 -4.976 -6.444 1.00 88.56 72 ASP A C 1
ATOM 530 O O . ASP A 1 72 ? 10.499 -5.229 -6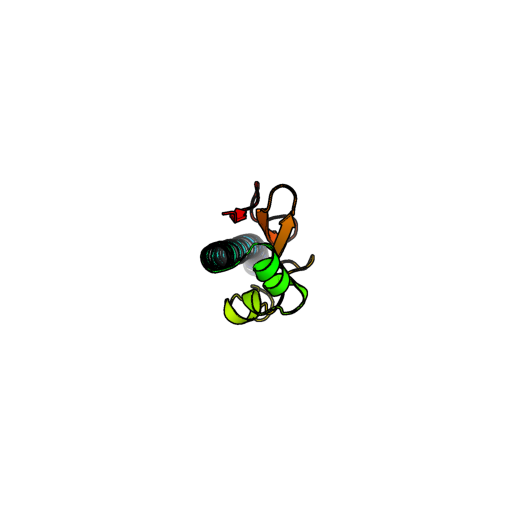.172 1.00 88.56 72 ASP A O 1
ATOM 534 N N . GLY A 1 73 ? 8.319 -5.543 -5.782 1.00 89.88 73 GLY A N 1
ATOM 535 C CA . GLY A 1 73 ? 8.499 -6.411 -4.629 1.00 89.88 73 GLY A CA 1
ATOM 536 C C . GLY A 1 73 ? 7.516 -7.574 -4.604 1.00 89.88 73 GLY A C 1
ATOM 537 O O . GLY A 1 73 ? 6.964 -7.993 -5.619 1.00 89.88 73 GLY A O 1
ATOM 538 N N . GLY A 1 74 ? 7.341 -8.127 -3.410 1.00 91.81 74 GLY A N 1
ATOM 539 C CA . GLY A 1 74 ? 6.385 -9.194 -3.154 1.00 91.81 74 GLY A CA 1
ATOM 540 C C . GLY A 1 74 ? 5.049 -8.675 -2.635 1.00 91.81 74 GLY A C 1
ATOM 541 O O . GLY A 1 74 ? 4.717 -7.489 -2.721 1.00 91.81 74 GLY A O 1
ATOM 542 N N . GLN A 1 75 ? 4.293 -9.600 -2.055 1.00 93.69 75 GLN A N 1
ATOM 543 C CA . GLN A 1 75 ? 3.097 -9.272 -1.296 1.00 93.69 75 GLN A CA 1
ATOM 544 C C . GLN A 1 75 ? 3.473 -8.400 -0.092 1.00 93.69 75 GLN A C 1
ATOM 546 O O . GLN A 1 75 ? 4.413 -8.717 0.640 1.00 93.69 75 GLN A O 1
ATOM 551 N N . GLN A 1 76 ? 2.717 -7.330 0.142 1.00 93.81 76 GLN A N 1
ATOM 552 C CA . GLN A 1 76 ? 2.882 -6.521 1.343 1.00 93.81 76 GLN A CA 1
ATOM 553 C C . GLN A 1 76 ? 2.052 -7.130 2.480 1.00 93.81 76 GLN A C 1
ATOM 555 O O . GLN A 1 76 ? 0.826 -7.050 2.481 1.00 93.81 76 GLN A O 1
ATOM 560 N N . ALA A 1 77 ? 2.725 -7.750 3.451 1.00 91.94 77 ALA A N 1
ATOM 561 C CA . ALA A 1 77 ? 2.075 -8.441 4.569 1.00 91.94 77 ALA A CA 1
ATOM 562 C C . ALA A 1 77 ? 1.907 -7.578 5.834 1.00 91.94 77 ALA A C 1
ATOM 564 O O . ALA A 1 77 ? 1.188 -7.972 6.747 1.00 91.94 77 ALA A O 1
ATOM 565 N N . ALA A 1 78 ? 2.543 -6.406 5.894 1.00 93.19 78 ALA A N 1
ATOM 566 C CA . ALA A 1 78 ? 2.503 -5.501 7.040 1.00 93.19 78 ALA A CA 1
ATOM 567 C C . ALA A 1 78 ? 2.396 -4.038 6.592 1.00 93.19 78 ALA A C 1
ATOM 569 O O . ALA A 1 78 ? 2.545 -3.725 5.409 1.00 93.19 78 ALA A O 1
ATOM 570 N N . ASN A 1 79 ? 2.133 -3.141 7.543 1.00 93.94 79 ASN A N 1
ATOM 571 C CA . ASN A 1 79 ? 2.079 -1.712 7.263 1.00 93.94 79 ASN A CA 1
ATOM 572 C C . ASN A 1 79 ? 3.413 -1.208 6.699 1.00 93.94 79 ASN A C 1
ATOM 574 O O . ASN A 1 79 ? 4.481 -1.604 7.167 1.00 93.94 79 ASN A O 1
ATOM 578 N N . GLY A 1 80 ? 3.328 -0.359 5.678 1.00 91.31 80 GLY A N 1
ATOM 579 C CA . GLY A 1 80 ? 4.491 0.129 4.954 1.00 91.31 80 GLY A CA 1
ATOM 580 C C . GLY A 1 80 ? 5.348 1.087 5.772 1.00 91.31 80 GLY A C 1
ATOM 581 O O . GLY A 1 80 ? 4.913 1.687 6.756 1.00 91.31 80 GLY A O 1
ATOM 582 N N . THR A 1 81 ? 6.577 1.257 5.305 1.00 89.31 81 THR A N 1
ATOM 583 C CA . THR A 1 81 ? 7.579 2.167 5.856 1.00 89.31 81 THR A CA 1
ATOM 584 C C . THR A 1 81 ? 7.878 3.278 4.845 1.00 89.31 81 THR A C 1
ATOM 586 O O . THR A 1 81 ? 6.965 3.948 4.372 1.00 89.31 81 THR A O 1
ATOM 589 N N . THR A 1 82 ? 9.143 3.502 4.493 1.00 88.25 82 THR A N 1
ATOM 590 C CA . THR A 1 82 ? 9.584 4.505 3.513 1.00 88.25 82 THR A CA 1
ATOM 591 C C . THR A 1 82 ? 9.925 3.898 2.150 1.00 88.25 82 THR A C 1
ATOM 593 O O . THR A 1 82 ? 10.380 4.611 1.256 1.00 88.25 82 THR A O 1
ATOM 596 N N . ILE A 1 83 ? 9.718 2.589 1.971 1.00 91.88 83 ILE A N 1
ATOM 597 C CA . ILE A 1 83 ? 10.058 1.877 0.736 1.00 91.88 83 ILE A CA 1
ATOM 598 C C . ILE A 1 83 ? 9.063 2.252 -0.367 1.00 91.88 83 ILE A C 1
ATOM 600 O O . ILE A 1 83 ? 7.846 2.170 -0.182 1.00 91.88 83 ILE A O 1
ATOM 604 N N . SER A 1 84 ? 9.580 2.652 -1.532 1.00 93.88 84 SER A N 1
ATOM 605 C CA . SER A 1 84 ? 8.765 2.966 -2.708 1.00 93.88 84 SER A CA 1
ATOM 606 C C . SER A 1 84 ? 7.864 1.794 -3.084 1.00 93.88 84 SER A C 1
ATOM 608 O O . SER A 1 84 ? 8.303 0.654 -3.214 1.00 93.88 84 SER A O 1
ATOM 610 N N . GLY A 1 85 ? 6.590 2.096 -3.295 1.00 93.12 85 GLY A N 1
ATOM 611 C CA . GLY A 1 85 ? 5.570 1.130 -3.660 1.00 93.12 85 GLY A CA 1
ATOM 612 C C . GLY A 1 85 ? 4.784 0.533 -2.495 1.00 93.12 85 GLY A C 1
ATOM 613 O O . GLY A 1 85 ? 3.736 -0.062 -2.745 1.00 93.12 85 GLY A O 1
ATOM 614 N N . GLU A 1 86 ? 5.232 0.713 -1.251 1.00 95.25 86 GLU A N 1
ATOM 615 C CA . GLU A 1 86 ? 4.470 0.281 -0.079 1.00 95.25 86 GLU A CA 1
ATOM 616 C C . GLU A 1 86 ? 3.304 1.226 0.220 1.00 95.25 86 GLU A C 1
ATOM 618 O O . GLU A 1 86 ? 3.395 2.444 0.044 1.00 95.25 86 GLU A O 1
ATOM 623 N N . VAL A 1 87 ? 2.209 0.656 0.716 1.00 96.12 87 VAL A N 1
ATOM 624 C CA . VAL A 1 87 ? 1.083 1.398 1.288 1.00 96.12 87 VAL A CA 1
ATOM 625 C C . VAL A 1 87 ? 1.332 1.618 2.776 1.00 96.12 87 VAL A C 1
ATOM 627 O O . VAL A 1 87 ? 1.613 0.674 3.509 1.00 96.12 87 VAL A O 1
ATOM 630 N N . VAL A 1 88 ? 1.195 2.858 3.225 1.00 95.31 88 VAL A N 1
ATOM 631 C CA . VAL A 1 88 ? 1.405 3.289 4.605 1.00 95.31 88 VAL A CA 1
ATOM 632 C C . VAL A 1 88 ? 0.086 3.792 5.175 1.00 95.31 88 VAL A C 1
ATOM 634 O O . VAL A 1 88 ? -0.591 4.635 4.580 1.00 95.31 88 VAL A O 1
ATOM 637 N N . VAL A 1 89 ? -0.263 3.286 6.352 1.00 95.06 89 VAL A N 1
ATOM 638 C CA . VAL A 1 89 ? -1.416 3.721 7.137 1.00 95.06 89 VAL A CA 1
ATOM 639 C C . VAL A 1 89 ? -0.927 4.349 8.434 1.00 95.06 89 VAL A C 1
ATOM 641 O O . VAL A 1 89 ? -0.136 3.755 9.164 1.00 95.06 89 VAL A O 1
ATOM 644 N N . ILE A 1 90 ? -1.420 5.544 8.741 1.00 93.19 90 ILE A N 1
ATOM 645 C CA . ILE A 1 90 ? -1.133 6.267 9.981 1.00 93.19 90 ILE A CA 1
ATOM 646 C C . ILE A 1 90 ? -2.446 6.436 10.740 1.00 93.19 90 ILE A C 1
ATOM 648 O O . ILE A 1 90 ? -3.381 7.047 10.225 1.00 93.19 90 ILE A O 1
ATOM 652 N N . ALA A 1 91 ? -2.510 5.887 11.950 1.00 92.19 91 ALA A N 1
ATOM 653 C CA . ALA A 1 91 ? -3.644 6.042 12.853 1.00 92.19 91 ALA A CA 1
ATOM 654 C C . ALA A 1 91 ? -3.460 7.301 13.712 1.00 92.19 91 ALA A C 1
ATOM 656 O O . ALA A 1 91 ? -2.448 7.443 14.400 1.00 92.19 91 ALA A O 1
ATOM 657 N N . THR A 1 92 ? -4.442 8.196 13.689 1.00 91.56 92 THR A N 1
ATOM 658 C CA . THR A 1 92 ? -4.513 9.379 14.554 1.00 91.56 92 THR A CA 1
ATOM 659 C C . THR A 1 92 ? -5.643 9.170 15.556 1.00 91.56 92 THR A C 1
ATOM 661 O O . THR A 1 92 ? -6.728 8.782 15.150 1.00 91.56 92 THR A O 1
ATOM 664 N N . THR A 1 93 ? -5.399 9.411 16.847 1.00 84.31 93 THR A N 1
ATOM 665 C CA . THR A 1 93 ? -6.371 9.194 17.947 1.00 84.31 93 THR A CA 1
ATOM 666 C C . THR A 1 93 ? -7.142 10.456 18.350 1.00 84.31 93 THR A C 1
ATOM 668 O O . THR A 1 93 ? -7.910 10.463 19.306 1.00 84.31 93 THR A O 1
ATOM 671 N N . SER A 1 94 ? -6.891 11.577 17.673 1.00 82.19 94 SER A N 1
ATOM 672 C CA . SER A 1 94 ? -7.577 12.847 17.915 1.00 82.19 94 SER A CA 1
ATOM 673 C C . SER A 1 94 ? -7.523 13.710 16.648 1.00 82.19 94 SER A C 1
ATOM 675 O O . SER A 1 94 ? -6.569 14.472 16.466 1.00 82.19 94 SER A O 1
ATOM 677 N N . PRO A 1 95 ? -8.493 13.576 15.722 1.00 83.06 95 PRO A N 1
ATOM 678 C CA . PRO A 1 95 ? -9.639 12.651 15.729 1.00 83.06 95 PRO A CA 1
ATOM 679 C C . PRO A 1 95 ? -9.259 11.214 15.329 1.00 83.06 95 PRO A C 1
ATOM 681 O O . PRO A 1 95 ? -8.272 11.044 14.616 1.00 83.06 95 PRO A O 1
ATOM 684 N N . ASP A 1 96 ? -10.079 10.229 15.724 1.00 91.56 96 ASP A N 1
ATOM 685 C CA . ASP A 1 96 ? -9.988 8.807 15.334 1.00 91.56 96 ASP A CA 1
ATOM 686 C C . ASP A 1 96 ? -10.120 8.632 13.812 1.00 91.56 96 ASP A C 1
ATOM 688 O O . ASP A 1 96 ? -11.206 8.457 13.252 1.00 91.56 96 ASP A O 1
ATOM 692 N N . VAL A 1 97 ? -8.990 8.742 13.118 1.00 93.81 97 VAL A N 1
ATOM 693 C CA . VAL A 1 97 ? -8.905 8.713 11.657 1.00 93.81 97 VAL A CA 1
ATOM 694 C C . VAL A 1 97 ? -7.657 7.952 11.239 1.00 93.81 97 VAL A C 1
ATOM 696 O O . VAL A 1 97 ? -6.557 8.214 11.725 1.00 93.81 97 VAL A O 1
ATOM 699 N N . PHE A 1 98 ? -7.810 7.059 10.266 1.00 94.75 98 PHE A N 1
ATOM 700 C CA . PHE A 1 98 ? -6.686 6.484 9.539 1.00 94.75 98 PHE A CA 1
ATOM 701 C C . PHE A 1 98 ? -6.400 7.322 8.301 1.00 94.75 98 PHE A C 1
ATOM 703 O O . PHE A 1 98 ? -7.292 7.567 7.489 1.00 94.75 98 PHE A O 1
ATOM 710 N N . SER A 1 99 ? -5.151 7.745 8.152 1.00 95.31 99 SER A N 1
ATOM 711 C CA . SER A 1 99 ? -4.611 8.357 6.942 1.00 95.31 99 SER A CA 1
ATOM 712 C C . SER A 1 99 ? -3.895 7.282 6.135 1.00 95.31 99 SER A C 1
ATOM 714 O O . SER A 1 99 ? -2.966 6.655 6.638 1.00 95.31 99 SER A O 1
ATOM 716 N N . ILE A 1 100 ? -4.338 7.051 4.902 1.00 96.19 100 ILE A N 1
ATOM 717 C CA . ILE A 1 100 ? -3.822 6.016 4.007 1.00 96.19 100 ILE A CA 1
ATOM 718 C C . ILE A 1 100 ? -3.154 6.683 2.811 1.00 96.19 100 ILE A C 1
ATOM 720 O O . ILE A 1 100 ? -3.740 7.533 2.132 1.00 96.19 100 ILE A O 1
ATOM 724 N N . ASN A 1 101 ? -1.924 6.280 2.525 1.00 96.62 101 ASN A N 1
ATOM 725 C CA . ASN A 1 101 ? -1.214 6.686 1.323 1.00 96.62 101 ASN A CA 1
ATOM 726 C C . ASN A 1 101 ? -0.291 5.566 0.849 1.00 96.62 101 ASN A C 1
ATOM 728 O O . ASN A 1 101 ? -0.146 4.550 1.513 1.00 96.62 101 ASN A O 1
ATOM 732 N N . GLY A 1 102 ? 0.340 5.750 -0.300 1.00 95.50 102 GLY A N 1
ATOM 733 C CA . GLY A 1 102 ? 1.416 4.881 -0.748 1.00 95.50 102 GLY A CA 1
ATOM 734 C C . GLY A 1 102 ? 2.639 5.680 -1.163 1.00 95.50 102 GLY A C 1
ATOM 735 O O . GLY A 1 102 ? 2.524 6.816 -1.636 1.00 95.50 102 GLY A O 1
ATOM 736 N N . ASN A 1 103 ? 3.804 5.071 -0.993 1.00 95.62 103 ASN A N 1
ATOM 737 C CA . ASN A 1 103 ? 5.081 5.656 -1.366 1.00 95.62 103 ASN A CA 1
ATOM 738 C C . ASN A 1 103 ? 5.214 5.624 -2.891 1.00 95.62 103 ASN A C 1
ATOM 740 O O . ASN A 1 103 ? 5.255 4.560 -3.511 1.00 95.62 103 ASN A O 1
ATOM 744 N N . ALA A 1 104 ? 5.255 6.795 -3.514 1.00 94.44 104 ALA A N 1
ATOM 745 C CA . ALA A 1 104 ? 5.379 6.928 -4.954 1.00 94.44 104 ALA A CA 1
ATOM 746 C C . ALA A 1 104 ? 6.785 6.550 -5.445 1.00 94.44 104 ALA A C 1
ATOM 748 O O . ALA A 1 104 ? 7.785 6.640 -4.731 1.00 94.44 104 ALA A O 1
ATOM 749 N N . PHE A 1 105 ? 6.857 6.182 -6.718 1.00 93.25 105 PHE A N 1
ATOM 750 C CA . PHE A 1 105 ? 8.081 6.086 -7.495 1.00 93.25 105 PHE A CA 1
ATOM 751 C C . PHE A 1 105 ? 8.343 7.427 -8.202 1.00 93.25 105 PHE A C 1
ATOM 753 O O . PHE A 1 105 ? 7.448 7.912 -8.907 1.00 93.25 105 PHE A O 1
ATOM 760 N N . PRO A 1 106 ? 9.552 8.011 -8.085 1.00 89.88 106 PRO A N 1
ATOM 761 C CA . PRO A 1 106 ? 10.689 7.553 -7.274 1.00 89.88 106 PRO A CA 1
ATOM 762 C C . PRO A 1 106 ? 10.582 7.908 -5.780 1.00 89.88 106 PRO A C 1
ATOM 764 O O . PRO A 1 106 ? 11.221 7.257 -4.962 1.00 89.88 106 PRO A O 1
ATOM 767 N N . SER A 1 107 ? 9.812 8.936 -5.420 1.00 91.94 107 SER A N 1
ATOM 768 C CA . SER A 1 107 ? 9.635 9.370 -4.032 1.00 91.94 107 SER A CA 1
ATOM 769 C C . SER A 1 107 ? 8.356 10.190 -3.852 1.00 91.94 107 SER A C 1
ATOM 771 O O . SER A 1 107 ? 7.755 10.657 -4.822 1.00 91.94 107 SER A O 1
ATOM 773 N N . GLY A 1 108 ? 7.961 10.389 -2.592 1.00 93.25 108 GLY A N 1
ATOM 774 C CA . GLY A 1 108 ? 6.782 11.163 -2.209 1.00 93.25 108 GLY A CA 1
ATOM 775 C C . GLY A 1 108 ? 5.532 10.302 -2.047 1.00 93.25 108 GLY A C 1
ATOM 776 O O . GLY A 1 108 ? 5.612 9.081 -1.959 1.00 93.25 108 GLY A O 1
ATOM 777 N N . ASN A 1 109 ? 4.374 10.954 -2.010 1.00 94.19 109 ASN A N 1
ATOM 778 C CA . ASN A 1 109 ? 3.081 10.309 -1.806 1.00 94.19 109 ASN A CA 1
ATOM 779 C C . ASN A 1 109 ? 2.330 10.158 -3.129 1.00 94.19 109 ASN A C 1
ATOM 781 O O . ASN A 1 109 ? 2.359 11.057 -3.972 1.00 94.19 109 ASN A O 1
ATOM 785 N N . VAL A 1 110 ? 1.600 9.055 -3.303 1.00 94.88 110 VAL A N 1
ATOM 786 C CA . VAL A 1 110 ? 0.738 8.886 -4.483 1.00 94.88 110 VAL A CA 1
ATOM 787 C C . VAL A 1 110 ? -0.541 9.726 -4.412 1.00 94.88 110 VAL A C 1
ATOM 789 O O . VAL A 1 110 ? -1.077 10.099 -5.460 1.00 94.88 110 VAL A O 1
ATOM 792 N N . TYR A 1 111 ? -1.016 10.043 -3.205 1.00 94.62 111 TYR A N 1
ATOM 793 C CA . TYR A 1 111 ? -2.180 10.893 -2.964 1.00 94.62 111 TYR A CA 1
ATOM 794 C C . TYR A 1 111 ? -1.808 12.196 -2.253 1.00 94.62 111 TYR A C 1
ATOM 796 O O . TYR A 1 111 ? -1.064 12.191 -1.273 1.00 94.62 111 TYR A O 1
ATOM 804 N N . THR A 1 112 ? -2.396 13.299 -2.717 1.00 93.12 112 THR A N 1
ATOM 805 C CA . THR A 1 112 ? -2.327 14.615 -2.072 1.00 93.12 112 THR A CA 1
ATOM 806 C C . THR A 1 112 ? -3.696 15.292 -2.233 1.00 93.12 112 THR A C 1
ATOM 808 O O . THR A 1 112 ? -3.996 15.739 -3.341 1.00 93.12 112 THR A O 1
ATOM 811 N N . PRO A 1 113 ? -4.545 15.363 -1.186 1.00 91.81 113 PRO A N 1
ATOM 812 C CA . PRO A 1 113 ? -4.346 14.838 0.174 1.00 91.81 113 PRO A CA 1
ATOM 813 C C . PRO A 1 113 ? -4.449 13.303 0.254 1.00 91.81 113 PRO A C 1
ATOM 815 O O . PRO A 1 113 ? -4.988 12.673 -0.652 1.00 91.81 113 PRO A O 1
ATOM 818 N N . SER A 1 114 ? -3.936 12.709 1.341 1.00 94.62 114 SER A N 1
ATOM 819 C CA . SER A 1 114 ? -4.066 11.271 1.638 1.00 94.62 114 SER A CA 1
ATOM 820 C C . SER A 1 114 ? -5.529 10.823 1.706 1.00 94.62 114 SER A C 1
ATOM 822 O O . SER A 1 114 ? -6.419 11.602 2.055 1.00 94.62 114 SER A O 1
ATOM 824 N N . LEU A 1 115 ? -5.767 9.540 1.432 1.00 94.88 115 LEU A N 1
ATOM 825 C CA . LEU A 1 115 ? -7.068 8.919 1.658 1.00 94.88 115 LEU A CA 1
ATOM 826 C C . LEU A 1 115 ? -7.329 8.819 3.162 1.00 94.88 115 LEU A C 1
ATOM 828 O O . LEU A 1 115 ? -6.393 8.707 3.951 1.00 94.88 115 LEU A O 1
ATOM 832 N N . THR A 1 116 ? -8.600 8.856 3.568 1.00 94.62 116 THR A N 1
ATOM 833 C CA . THR A 1 116 ? -8.961 8.699 4.983 1.00 94.62 116 THR A CA 1
ATOM 834 C C . THR A 1 116 ? -10.014 7.619 5.186 1.00 94.62 116 THR A C 1
ATOM 836 O O . THR A 1 116 ? -10.894 7.427 4.341 1.00 94.62 116 THR A O 1
ATOM 839 N N . ALA A 1 117 ? -9.916 6.916 6.310 1.00 91.94 117 ALA A N 1
ATOM 840 C CA . ALA A 1 117 ? -10.951 6.031 6.828 1.00 91.94 117 ALA A CA 1
ATOM 841 C C . ALA A 1 117 ? -11.283 6.460 8.261 1.00 91.94 117 ALA A C 1
ATOM 843 O O . ALA A 1 117 ? -10.386 6.716 9.065 1.00 91.94 117 ALA A O 1
ATOM 844 N N . ARG A 1 118 ? -12.575 6.607 8.542 1.00 91.00 118 ARG A N 1
ATOM 845 C CA . ARG A 1 118 ? -13.130 7.043 9.826 1.00 91.00 118 ARG A CA 1
ATOM 846 C C . ARG A 1 118 ? -14.542 6.476 9.958 1.00 91.00 118 ARG A C 1
ATOM 848 O O . ARG A 1 118 ? -15.123 6.106 8.935 1.00 91.00 118 ARG A O 1
ATOM 855 N N . LYS A 1 119 ? -15.056 6.428 11.182 1.00 81.31 119 LYS A N 1
ATOM 856 C CA . LYS A 1 119 ? -16.460 6.105 11.450 1.00 81.31 119 LYS A CA 1
ATOM 857 C C . LYS A 1 119 ? -17.361 7.320 11.235 1.00 81.31 119 LYS A C 1
ATOM 859 O O . LYS A 1 119 ? -16.847 8.457 11.361 1.00 81.31 119 LYS A O 1
#

pLDDT: mean 91.47, std 4.27, range [75.38, 96.62]

Organism: NCBI:txid412755

Sequence (119 aa):
VVVAIIGVLALLGLRLYTGQQQKAKNAIVKANAGTIQTLLQAELADDTFTAVTLMLTTSPTLFARSGIYVPDGGQQAANGTTISGEVVVIATTSPDVFSINGNAFPSGNVYTPSLTARK

=== Feature glossary ===
A reading guide for the features in this record.

Start from the sequence.

  · Sequence gives the chain of amino acids in standard one-letter code (A=alanine, C=cysteine, …, Y=tyrosine), read N→C. It is the only feature that is directly encoded by the gene; all structural features are derived from the folded form of this sequence.

Fold it, and you get atomic 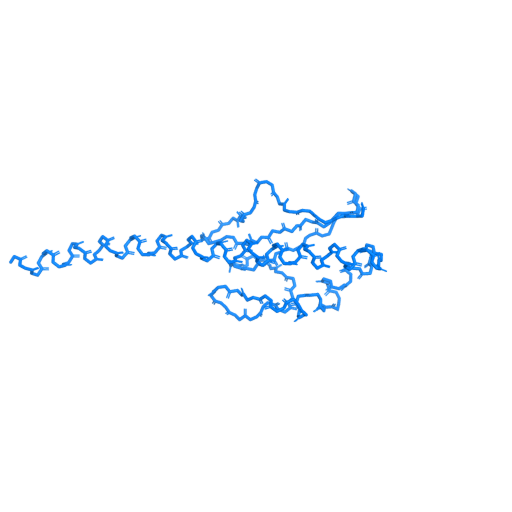coordinates and the backbone conformation that goes with them.

  · The mmCIF table is the protein's shape written out atom by atom. For each backbone N, Cα, C, and carbonyl O, it records an (x, y, z) coordinate triple in Å plus the residue type, chain letter, and residue number.

  · Backbone dihedral angles. Every residue except chain termini has a φ (preceding-C → N → Cα → C) and a ψ (N → Cα → C → next-N). They are reported in degrees following the IUPAC sign convention. Secondary structure is essentially a statement about which (φ, ψ) basin each residue occupies.

  · DSSP 8-state secondary structure assigns each residue one of H (α-helix), G (3₁₀-helix), I (π-helix), E (extended β-strand), B (isolated β-bridge), T (hydrogen-bonded turn), S (bend), or '-' (coil). The assignment is computed from backbone hydrogen-bond geometry via the Kabsch–Sander algorithm.

  · P-SEA three-state annotation labels each residue as helix, strand, or coil based purely on the geometry of the Cα trace. It serves as a fallback when the full backbone (and thus DSSP) is unavailable.

Summarize the fold with a handful of shape descriptors and a per-residue structural alphabet.

  · Radius of gyration (Rg) is the root-mean-square distance of Cα atoms from their centroid — a single number for overall size and compactness. A globular domain of N residues has Rg ≈ 2.2·N^0.38 Å; an extended or disordered chain has a much larger Rg. The Cα contact count is the number of residue pairs whose Cα atoms are within 8 Å and are more than four positions apart in sequence — a standard proxy for tertiary packing density. The bounding box is the smallest axis-aligned box enclosing all Cα atoms.

  · Foldseek's 3Di representation compresses backbone geometry into a per-residue letter drawn from a learned twenty-state alphabet. It captures the tertiary interaction pattern around each residue — which residues are packed against it in space, regardless of where they are in sequence.

  · Accessible surface area quantifies burial. A residue with SASA near zero is packed into the hydrophobic core; one with SASA >100 Å² sits on the surface. Computed here via the Shrake–Rupley numerical algorithm with a 1.4 Å probe.

Ask how reliable the model is.

  · For AlphaFold models, the B-factor field carries pLDDT — the model's own estimate of local accuracy on a 0–100 scale. Regions with pLDDT<50 should be treated as essentially unmodeled; they often correspond to intrinsically disordered segments.

  · For experimental (PDB) structures, the B-factor (temperature factor) quantifies the positional spread of each atom in the crystal — a combination of thermal vibration and static disorder — in units of Å². High B-factors mark flexible loops or poorly resolved regions; low B-factors mark the rigid, well-ordered core.

  · PAE(i, j) answers: if I align the predicted and true structures on residue i, how far off (in Å) do I expect residue j to be? A block-diagonal PAE matrix with low values on the blocks and high values off-diagonal is the signature of a multi-domain protein with confidently predicted domains but uncertain inter-domain orientation.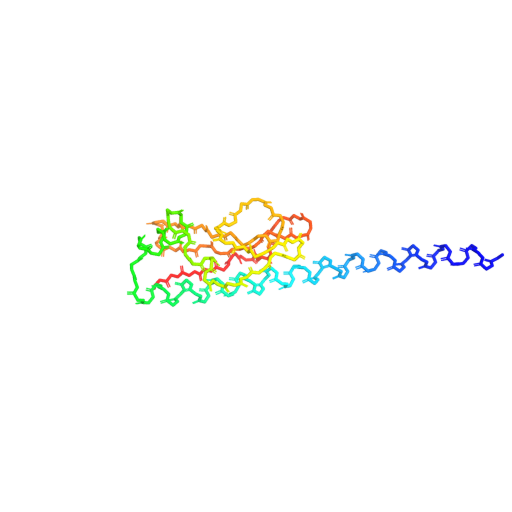

Place it in context: what it resembles, what it is annotated as, and how it looks.

  · Structural nearest neighbors (via Foldseek easy-search vs the PDB). Reported per hit: target PDB id, E-value, and alignment TM-score. A TM-score above ~0.5 is the conventional threshold for 'same fold'.

  · Functional annotations link the protein to curated databases. InterPro entries identify conserved domains and families by matching the sequence against member-database signatures (Pfam, PROSITE, CDD, …). Gene Ontology (GO) terms describe molecular function, biological process, and cellular component in a controlled vocabulary. CATH places the structure in a hierarchical fold classification (Class/Architecture/Topology/Homologous-superfamily). The organism is the source species.

  · Plot images: a contact map (which residues are close in 3D, as an N×N binary image), a Ramachandran scatter (backbone torsion angles, revealing secondary-structure composition at a glance), and — for AlphaFold structures — a PAE heatmap (pairwise prediction confidence).

  · Structure images are PyMOL renders from six orthogonal camera directions. Cartoon representation draws helices as coils and strands as arrows; sticks shows the backbone as bonds; surface shows the solvent-excluded envelope. Rainbow coloring maps sequence position to hue (blue→red, N→C); chain coloring assigns a distinct color per polypeptide.